Protein AF-A0A133ZXE0-F1 (afdb_monomer_lite)

Foldseek 3Di:
DDPPPQDKWKKKWAFDAPVCVVVCVVAAAWDDDDRVRRITIGIHGPVCVVVSLVVSVPDPGTDDMDTDCPVVDPPDCVPVVVVVVPD

Sequence (87 aa):
MELFEKERRGIYVYFKSFKDLNKLEKYGNFISYSKRGRYACIYVDENRLGNIVEELKKKKFVKKVELSGMSDLHLSFEHLDKDLQTK

Structure (mmCIF, N/CA/C/O backbone):
data_AF-A0A133ZXE0-F1
#
_entry.id   AF-A0A133ZXE0-F1
#
loop_
_atom_site.group_PDB
_atom_site.id
_atom_site.type_symbol
_atom_site.label_atom_id
_atom_site.label_alt_id
_atom_site.label_comp_id
_atom_site.label_asym_id
_atom_site.label_entity_id
_atom_site.label_seq_id
_atom_site.pdbx_PDB_ins_code
_atom_site.Cartn_x
_atom_site.Cartn_y
_atom_site.Cartn_z
_atom_site.occupancy
_atom_site.B_iso_or_equiv
_atom_site.auth_seq_id
_atom_site.auth_comp_id
_atom_site.auth_asym_id
_atom_site.auth_atom_id
_atom_site.pdbx_PDB_model_num
ATOM 1 N N . MET A 1 1 ? 29.721 5.601 -15.653 1.00 43.94 1 MET A N 1
ATOM 2 C CA . MET A 1 1 ? 28.858 5.305 -14.493 1.00 43.94 1 MET A CA 1
ATOM 3 C C . MET A 1 1 ? 27.489 5.009 -15.067 1.00 43.94 1 MET A C 1
ATOM 5 O O . MET A 1 1 ? 26.823 5.937 -15.500 1.00 43.94 1 MET A O 1
ATOM 9 N N . GLU A 1 2 ? 27.145 3.731 -15.215 1.00 42.22 2 GLU A N 1
ATOM 10 C CA . GLU A 1 2 ? 25.806 3.344 -15.664 1.00 42.22 2 GLU A CA 1
ATOM 11 C C . GLU A 1 2 ? 24.812 3.749 -14.577 1.00 42.22 2 GLU A C 1
ATOM 13 O O . GLU A 1 2 ? 24.940 3.354 -13.416 1.00 42.22 2 GLU A O 1
ATOM 18 N N . LEU A 1 3 ? 23.860 4.604 -14.940 1.00 48.00 3 LEU A N 1
ATOM 19 C CA . LEU A 1 3 ? 22.694 4.876 -14.116 1.00 48.00 3 LEU A CA 1
ATOM 20 C C . LEU A 1 3 ? 21.856 3.598 -14.140 1.00 48.00 3 LEU A C 1
ATOM 22 O O . LEU A 1 3 ? 21.052 3.408 -15.045 1.00 48.00 3 LEU A O 1
ATOM 26 N N . PHE A 1 4 ? 22.081 2.695 -13.184 1.00 54.44 4 PHE A N 1
ATOM 27 C CA . PHE A 1 4 ? 21.165 1.583 -12.951 1.00 54.44 4 PHE A CA 1
ATOM 28 C C . PHE A 1 4 ? 19.832 2.183 -12.512 1.00 54.44 4 PHE A C 1
ATOM 30 O O . PHE A 1 4 ? 19.635 2.523 -11.340 1.00 54.44 4 PHE A O 1
ATOM 37 N N . GLU A 1 5 ? 18.935 2.384 -13.473 1.00 67.94 5 GLU A N 1
ATOM 38 C CA . GLU A 1 5 ? 17.575 2.785 -13.186 1.00 67.94 5 GLU A CA 1
ATOM 39 C C . GLU A 1 5 ? 16.923 1.639 -12.424 1.00 67.94 5 GLU A C 1
ATOM 41 O O . GLU A 1 5 ? 16.733 0.528 -12.912 1.00 67.94 5 GLU A O 1
ATOM 46 N N . LYS A 1 6 ? 16.680 1.890 -11.143 1.00 75.69 6 LYS A N 1
ATOM 47 C CA . LYS A 1 6 ? 16.091 0.903 -10.262 1.00 75.69 6 LYS A CA 1
ATOM 48 C C . LYS A 1 6 ? 14.631 0.737 -10.656 1.00 75.69 6 LYS A C 1
ATOM 50 O O . LYS A 1 6 ? 13.840 1.635 -10.366 1.00 75.69 6 LYS A O 1
ATOM 55 N N . GLU A 1 7 ? 14.298 -0.388 -11.284 1.00 88.50 7 GLU A N 1
ATOM 56 C CA . GLU A 1 7 ? 12.931 -0.701 -11.695 1.00 88.50 7 GLU A CA 1
ATOM 57 C C . GLU A 1 7 ? 11.964 -0.608 -10.509 1.00 88.50 7 GLU A C 1
ATOM 59 O O . GLU A 1 7 ? 12.236 -1.065 -9.389 1.00 88.50 7 GLU A O 1
ATOM 64 N N . ARG A 1 8 ? 10.827 0.046 -10.751 1.00 91.31 8 ARG A N 1
ATOM 65 C CA . ARG A 1 8 ? 9.781 0.268 -9.755 1.00 91.31 8 ARG A CA 1
ATOM 66 C C . ARG A 1 8 ? 8.445 -0.177 -10.309 1.00 91.31 8 ARG A C 1
ATOM 68 O O . ARG A 1 8 ? 8.118 0.114 -11.457 1.00 91.31 8 ARG A O 1
ATOM 75 N N . ARG A 1 9 ? 7.616 -0.738 -9.436 1.00 94.44 9 ARG A N 1
ATOM 76 C CA . ARG A 1 9 ? 6.221 -1.047 -9.748 1.00 94.44 9 ARG A CA 1
ATOM 77 C C . ARG A 1 9 ? 5.282 -0.423 -8.749 1.00 94.44 9 ARG A C 1
ATOM 79 O O . ARG A 1 9 ? 5.553 -0.337 -7.549 1.00 94.44 9 ARG A O 1
ATOM 86 N N . GLY A 1 10 ? 4.182 0.088 -9.289 1.00 95.56 10 GLY A N 1
ATOM 87 C CA . GLY A 1 10 ? 3.107 0.660 -8.497 1.00 95.56 10 GLY A CA 1
ATOM 88 C C . GLY A 1 10 ? 2.303 -0.453 -7.847 1.00 95.56 10 GLY A C 1
ATOM 89 O O . GLY A 1 10 ? 1.954 -1.432 -8.504 1.00 95.56 10 GLY A O 1
ATOM 90 N N . ILE A 1 11 ? 1.974 -0.293 -6.573 1.00 97.56 11 ILE A N 1
ATOM 91 C CA . ILE A 1 11 ? 1.012 -1.141 -5.877 1.00 97.56 11 ILE A CA 1
ATOM 92 C C . ILE A 1 11 ? -0.080 -0.283 -5.251 1.00 97.56 11 ILE A C 1
ATOM 94 O O . ILE A 1 11 ? 0.188 0.784 -4.696 1.00 97.56 11 ILE A O 1
ATOM 98 N N . TYR A 1 12 ? -1.312 -0.774 -5.303 1.00 97.94 12 TYR A N 1
ATOM 99 C CA . TYR A 1 12 ? -2.449 -0.206 -4.599 1.00 97.94 12 TYR A CA 1
ATOM 100 C C . TYR A 1 12 ? -2.682 -0.990 -3.312 1.00 97.94 12 TYR A C 1
ATOM 102 O O . TYR A 1 12 ? -2.985 -2.183 -3.336 1.00 97.94 12 TYR A O 1
ATOM 110 N N . VAL A 1 13 ? -2.554 -0.319 -2.171 1.00 98.25 13 VAL A N 1
ATOM 111 C CA . VAL A 1 13 ? -2.737 -0.922 -0.849 1.00 98.25 13 VAL A CA 1
ATOM 112 C C . VAL A 1 13 ? -3.998 -0.361 -0.215 1.00 98.25 13 VAL A C 1
ATOM 114 O O . VAL A 1 13 ? -4.050 0.815 0.138 1.00 98.25 13 VAL A O 1
ATOM 117 N N . TYR A 1 14 ? -5.008 -1.209 -0.041 1.00 98.12 14 TYR A N 1
ATOM 118 C CA . TYR A 1 14 ? -6.272 -0.860 0.604 1.00 98.12 14 TYR A CA 1
ATOM 119 C C . TYR A 1 14 ? -6.191 -1.155 2.099 1.00 98.12 14 TYR A C 1
ATOM 121 O O . TYR A 1 14 ? -5.760 -2.237 2.500 1.00 98.12 14 TYR A O 1
ATOM 129 N N . PHE A 1 15 ? -6.658 -0.234 2.939 1.00 96.88 15 PHE A N 1
ATOM 130 C CA . PHE A 1 15 ? -6.503 -0.317 4.394 1.00 96.88 15 PHE A CA 1
ATOM 131 C C . PHE A 1 15 ? -7.800 -0.044 5.174 1.00 96.88 15 PHE A C 1
ATOM 133 O O . PHE A 1 15 ? -8.8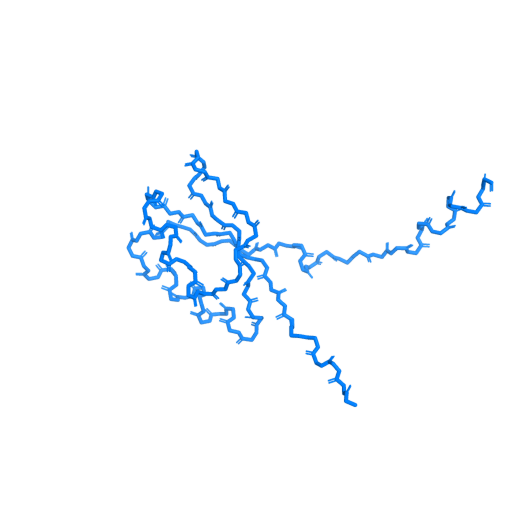49 0.345 4.644 1.00 96.88 15 PHE A O 1
ATOM 140 N N . LYS A 1 16 ? -7.770 -0.336 6.478 1.00 96.12 16 LYS A N 1
ATOM 141 C CA . LYS A 1 16 ? -8.924 -0.198 7.381 1.00 96.12 16 LYS A CA 1
ATOM 142 C C . LYS A 1 16 ? -9.182 1.249 7.788 1.00 96.12 16 LYS A C 1
ATOM 144 O O . LYS A 1 16 ? -10.331 1.690 7.672 1.00 96.12 16 LYS A O 1
ATOM 149 N N . SER A 1 17 ? -8.148 1.974 8.211 1.00 95.19 17 SER A N 1
ATOM 150 C CA . SER A 1 17 ? -8.244 3.349 8.702 1.00 95.19 17 SER A CA 1
ATOM 151 C C . SER A 1 17 ? -7.212 4.254 8.041 1.00 95.19 17 SER A C 1
ATOM 153 O O . SER A 1 17 ? -6.095 3.836 7.767 1.00 95.19 17 SER A O 1
ATOM 155 N N . PHE A 1 18 ? -7.555 5.528 7.843 1.00 93.69 18 PHE A N 1
ATOM 156 C CA . PHE A 1 18 ? -6.611 6.525 7.327 1.00 93.69 18 PHE A CA 1
ATOM 157 C C . PHE A 1 18 ? -5.396 6.724 8.247 1.00 93.69 18 PHE A C 1
ATOM 159 O O . PHE A 1 18 ? -4.316 7.062 7.781 1.00 93.69 18 PHE A O 1
ATOM 166 N N . LYS A 1 19 ? -5.543 6.435 9.547 1.00 92.75 19 LYS A N 1
ATOM 167 C CA . LYS A 1 19 ? -4.431 6.455 10.509 1.00 92.75 19 LYS A CA 1
ATOM 168 C C . LYS A 1 19 ? -3.357 5.399 10.220 1.00 92.75 19 LYS A C 1
ATOM 170 O O . LYS A 1 19 ? -2.298 5.464 10.821 1.00 92.75 19 LYS A O 1
ATOM 175 N N . ASP A 1 20 ? -3.640 4.415 9.366 1.00 92.69 20 ASP A N 1
ATOM 176 C CA . ASP A 1 20 ? -2.679 3.382 8.977 1.00 92.69 20 ASP A CA 1
ATOM 177 C C . ASP A 1 20 ? -1.825 3.784 7.763 1.00 92.69 20 ASP A C 1
ATOM 179 O O . ASP A 1 20 ? -0.907 3.048 7.409 1.00 92.69 20 ASP A O 1
ATOM 183 N N . LEU A 1 21 ? -2.111 4.928 7.126 1.00 93.38 21 LEU A N 1
ATOM 184 C CA . LEU A 1 21 ? -1.411 5.389 5.925 1.00 93.38 21 LEU A CA 1
ATOM 185 C C . LEU A 1 21 ? 0.099 5.528 6.162 1.00 93.38 21 LEU A C 1
ATOM 187 O O . LEU A 1 21 ? 0.892 4.984 5.401 1.00 93.38 21 LEU A O 1
ATOM 191 N N . ASN A 1 22 ? 0.487 6.176 7.261 1.00 92.62 22 ASN A N 1
ATOM 192 C CA . ASN A 1 22 ? 1.887 6.384 7.641 1.00 92.62 22 ASN A CA 1
ATOM 193 C C . ASN A 1 22 ? 2.664 5.067 7.832 1.00 92.62 22 ASN A C 1
ATOM 195 O O . ASN A 1 22 ? 3.861 4.996 7.577 1.00 92.62 22 ASN A O 1
ATOM 199 N N . LYS A 1 23 ? 1.991 3.973 8.215 1.00 94.44 23 LYS A N 1
ATOM 200 C CA . LYS A 1 23 ? 2.624 2.649 8.358 1.00 94.44 23 LYS A CA 1
ATOM 201 C C . LYS A 1 23 ? 3.112 2.088 7.027 1.00 94.44 23 LYS A C 1
ATOM 203 O O . LYS A 1 23 ? 3.887 1.130 7.034 1.00 94.44 23 LYS A O 1
ATOM 208 N N . LEU A 1 24 ? 2.625 2.627 5.909 1.00 94.44 24 LEU A N 1
ATOM 209 C CA . LEU A 1 24 ? 3.008 2.179 4.583 1.00 94.44 24 LEU A CA 1
ATOM 210 C C . LEU A 1 24 ? 4.280 2.869 4.052 1.00 94.44 24 LEU A C 1
ATOM 212 O O . LEU A 1 24 ? 4.880 2.357 3.112 1.00 94.44 24 LEU A O 1
ATOM 216 N N . GLU A 1 25 ? 4.732 3.968 4.670 1.00 90.94 25 GLU A N 1
ATOM 217 C CA . GLU A 1 25 ? 5.877 4.776 4.196 1.00 90.94 25 GLU A CA 1
ATOM 218 C C . GLU A 1 25 ? 7.181 3.975 4.144 1.00 90.94 25 GLU A C 1
ATOM 220 O O . GLU A 1 25 ? 8.023 4.181 3.278 1.00 90.94 25 GLU A O 1
ATOM 225 N N . LYS A 1 26 ? 7.323 2.979 5.022 1.00 92.50 26 LYS A N 1
ATOM 226 C CA . LYS A 1 26 ? 8.500 2.100 5.054 1.00 92.50 26 LYS A CA 1
ATOM 227 C C . LYS A 1 26 ? 8.614 1.135 3.865 1.00 92.50 26 LYS A C 1
ATOM 229 O O . LYS A 1 26 ? 9.654 0.497 3.714 1.00 92.50 26 LYS A O 1
ATOM 234 N N . TYR A 1 27 ? 7.555 0.953 3.071 1.00 94.19 27 TYR A N 1
ATOM 235 C CA . TYR A 1 27 ? 7.563 -0.005 1.959 1.00 94.19 27 TYR A CA 1
ATOM 236 C C . TYR A 1 27 ? 8.020 0.614 0.642 1.00 94.19 27 TYR A C 1
ATOM 238 O O . TYR A 1 27 ? 8.530 -0.110 -0.211 1.00 94.19 27 TYR A O 1
ATOM 246 N N . GLY A 1 28 ? 7.866 1.925 0.467 1.00 92.69 28 GLY A N 1
ATOM 247 C CA . GLY A 1 28 ? 8.205 2.576 -0.787 1.00 92.69 28 GLY A CA 1
ATOM 248 C C . GLY A 1 28 ? 7.754 4.027 -0.853 1.00 92.69 28 GLY A C 1
ATOM 249 O O . GLY A 1 28 ? 7.336 4.623 0.137 1.00 92.69 28 GLY A O 1
ATOM 250 N N . ASN A 1 29 ? 7.830 4.584 -2.055 1.00 94.25 29 ASN A N 1
ATOM 251 C CA . ASN A 1 29 ? 7.542 5.989 -2.301 1.00 94.25 29 ASN A CA 1
ATOM 252 C C . ASN A 1 29 ? 6.046 6.195 -2.529 1.00 94.25 29 ASN A C 1
ATOM 254 O O . ASN A 1 29 ? 5.453 5.575 -3.410 1.00 94.25 29 ASN A O 1
ATOM 258 N N . PHE A 1 30 ? 5.440 7.095 -1.764 1.00 94.94 30 PHE A N 1
ATOM 259 C CA . PHE A 1 30 ? 4.042 7.465 -1.935 1.00 94.94 30 PHE A CA 1
ATOM 260 C C . PHE A 1 30 ? 3.822 8.294 -3.196 1.00 94.94 30 PHE A C 1
ATOM 262 O O . PHE A 1 30 ? 4.502 9.293 -3.407 1.00 94.94 30 PHE A O 1
ATOM 269 N N . ILE A 1 31 ? 2.830 7.900 -3.994 1.00 95.44 31 ILE A N 1
ATOM 270 C CA . ILE A 1 31 ? 2.457 8.604 -5.229 1.00 95.44 31 ILE A CA 1
ATOM 271 C C . ILE A 1 31 ? 1.135 9.328 -5.042 1.00 95.44 31 ILE A C 1
ATOM 273 O O . ILE A 1 31 ? 1.009 10.511 -5.339 1.00 95.44 31 ILE A O 1
ATOM 277 N N . SER A 1 32 ? 0.140 8.622 -4.514 1.00 95.81 32 SER A N 1
ATOM 278 C CA . SER A 1 32 ? -1.174 9.190 -4.236 1.00 95.81 32 SER A CA 1
ATOM 279 C C . SER A 1 32 ? -1.926 8.347 -3.214 1.00 95.81 32 SER A C 1
ATOM 281 O O . SER A 1 32 ? -1.566 7.205 -2.925 1.00 95.81 32 SER A O 1
ATOM 283 N N . TYR A 1 33 ? -2.989 8.903 -2.642 1.00 96.94 33 TYR A N 1
ATOM 284 C CA . TYR A 1 33 ? -3.885 8.170 -1.754 1.00 96.94 33 TYR A CA 1
ATOM 285 C C . TYR A 1 33 ? -5.303 8.735 -1.818 1.00 96.94 33 TYR A C 1
ATOM 287 O O . TYR A 1 33 ? -5.519 9.900 -2.143 1.00 96.94 33 TYR A O 1
ATOM 295 N N . SER A 1 34 ? -6.283 7.913 -1.446 1.00 96.31 34 SER A N 1
ATOM 296 C CA . SER A 1 34 ? -7.679 8.323 -1.307 1.00 96.31 34 SER A CA 1
ATOM 297 C C . SER A 1 34 ? -8.155 8.107 0.122 1.00 96.31 34 SER A C 1
ATOM 299 O O . SER A 1 34 ? -8.257 6.973 0.594 1.00 96.31 34 SER A O 1
ATOM 301 N N . LYS A 1 35 ? -8.516 9.193 0.818 1.00 95.00 35 LYS A N 1
ATOM 302 C CA . LYS A 1 35 ? -9.091 9.114 2.172 1.00 95.00 35 LYS A CA 1
ATOM 303 C C . LYS A 1 35 ? -10.469 8.443 2.170 1.00 95.00 35 LYS A C 1
ATOM 305 O O . LYS A 1 35 ? -10.748 7.633 3.052 1.00 95.00 35 LYS A O 1
ATOM 310 N N . ARG A 1 36 ? -11.308 8.742 1.167 1.00 95.06 36 ARG A N 1
ATOM 311 C CA . ARG A 1 36 ? -12.651 8.151 1.005 1.00 95.06 36 ARG A CA 1
ATOM 312 C C . ARG A 1 36 ? -12.571 6.680 0.584 1.00 95.06 36 ARG A C 1
ATOM 314 O O . ARG A 1 36 ? -13.240 5.845 1.185 1.00 95.06 36 ARG A O 1
ATOM 321 N N . GLY A 1 37 ? -11.731 6.366 -0.406 1.00 95.38 37 GLY A N 1
ATOM 322 C CA . GLY A 1 37 ? -11.532 5.001 -0.911 1.00 95.38 37 GLY A CA 1
ATOM 323 C C . GLY A 1 37 ? -10.691 4.110 0.009 1.00 95.38 37 GLY A C 1
ATOM 324 O O . GLY A 1 37 ? -10.774 2.889 -0.080 1.00 95.38 37 GLY A O 1
ATOM 325 N N . ARG A 1 38 ? -9.925 4.710 0.931 1.00 95.94 38 ARG A N 1
ATOM 326 C CA . ARG A 1 38 ? -9.000 4.035 1.857 1.00 95.94 38 ARG A CA 1
ATOM 327 C C . ARG A 1 38 ? -7.985 3.150 1.137 1.00 95.94 38 ARG A C 1
ATOM 329 O O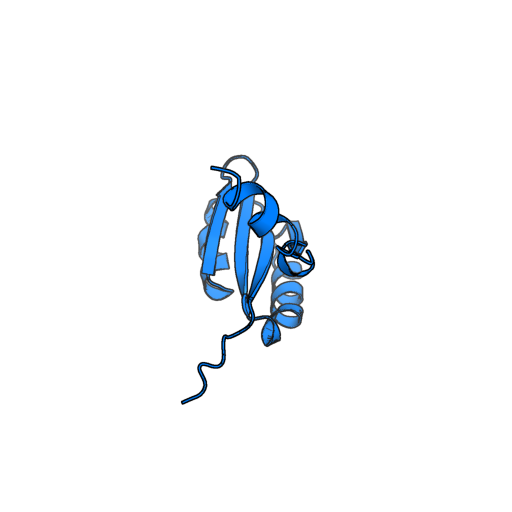 . ARG A 1 38 ? -7.830 1.975 1.473 1.00 95.94 38 ARG A O 1
ATOM 336 N N . TYR A 1 39 ? -7.298 3.739 0.167 1.00 97.50 39 TYR A N 1
ATOM 337 C CA . TYR A 1 39 ? -6.164 3.111 -0.497 1.00 97.50 39 TYR A CA 1
ATOM 338 C C . TYR A 1 39 ? -5.029 4.107 -0.730 1.00 97.50 39 TYR A C 1
ATOM 340 O O . TYR A 1 39 ? -5.246 5.322 -0.731 1.00 97.50 39 TYR A O 1
ATOM 348 N N . ALA A 1 40 ? -3.830 3.572 -0.935 1.00 97.81 40 ALA A N 1
ATOM 349 C CA . ALA A 1 40 ? -2.637 4.303 -1.334 1.00 97.81 40 ALA A CA 1
ATOM 350 C C . ALA A 1 40 ? -1.999 3.646 -2.556 1.00 97.81 40 ALA A C 1
ATOM 352 O O . ALA A 1 40 ? -1.948 2.420 -2.620 1.00 97.81 40 ALA A O 1
ATOM 353 N N . CYS A 1 41 ? -1.510 4.459 -3.487 1.00 97.38 41 CYS A N 1
ATOM 354 C CA . CYS A 1 41 ? -0.613 4.041 -4.554 1.00 97.38 41 CYS A CA 1
ATOM 355 C C . CYS A 1 41 ? 0.830 4.309 -4.116 1.00 97.38 41 CYS A C 1
ATOM 357 O O . CYS A 1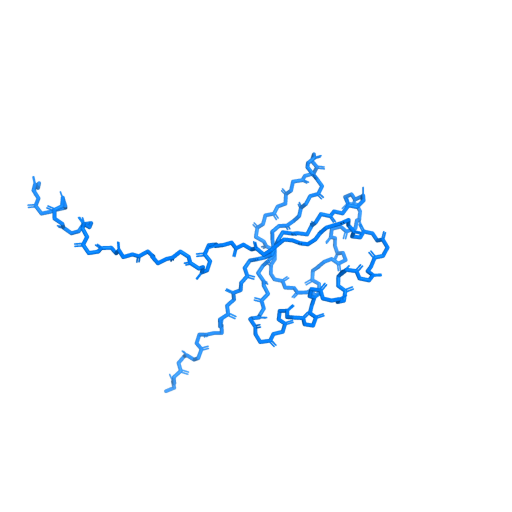 41 ? 1.180 5.444 -3.770 1.00 97.38 41 CYS A O 1
ATOM 359 N N . ILE A 1 42 ? 1.645 3.259 -4.106 1.00 96.62 42 ILE A N 1
ATOM 360 C CA . ILE A 1 42 ? 3.028 3.289 -3.629 1.00 96.62 42 ILE A CA 1
ATOM 361 C C . ILE A 1 42 ? 3.915 2.662 -4.698 1.00 96.62 42 ILE A C 1
ATOM 363 O O . ILE A 1 42 ? 3.615 1.568 -5.171 1.00 96.62 42 ILE A O 1
ATOM 367 N N . TYR A 1 43 ? 5.012 3.327 -5.053 1.00 95.56 43 TYR A N 1
ATOM 368 C CA . TYR A 1 43 ? 6.073 2.709 -5.840 1.00 95.56 43 TYR A CA 1
ATOM 369 C C . TYR A 1 43 ? 7.022 1.934 -4.940 1.00 95.56 43 TYR A C 1
ATOM 371 O O . TYR A 1 43 ? 7.610 2.493 -4.011 1.00 95.56 43 TYR A O 1
ATOM 379 N N . VAL A 1 44 ? 7.205 0.659 -5.261 1.00 95.38 44 VAL A N 1
ATOM 380 C CA . VAL A 1 44 ? 8.155 -0.229 -4.595 1.00 95.38 44 VAL A CA 1
ATOM 381 C C . VAL A 1 44 ? 9.221 -0.684 -5.582 1.00 95.38 44 VAL A C 1
ATOM 383 O O . VAL A 1 44 ? 9.002 -0.684 -6.788 1.00 95.38 44 VAL A O 1
ATOM 386 N N . ASP A 1 45 ? 10.385 -1.043 -5.053 1.00 93.56 45 ASP A N 1
ATOM 387 C CA . ASP A 1 45 ? 11.462 -1.695 -5.803 1.00 93.56 45 ASP A CA 1
ATOM 388 C C . ASP A 1 45 ? 10.990 -3.052 -6.334 1.00 93.56 45 ASP A C 1
ATOM 390 O O . ASP A 1 45 ? 10.539 -3.884 -5.538 1.00 93.56 45 ASP A O 1
ATOM 394 N N . GLU A 1 46 ? 11.119 -3.273 -7.643 1.00 92.19 46 GLU A N 1
ATOM 395 C CA . GLU A 1 46 ? 10.652 -4.494 -8.309 1.00 92.19 46 GLU A CA 1
ATOM 396 C C . GLU A 1 46 ? 11.282 -5.749 -7.694 1.00 92.19 46 GLU A C 1
ATOM 398 O O . GLU A 1 46 ? 10.590 -6.715 -7.372 1.00 92.19 46 GLU A O 1
ATOM 403 N N . ASN A 1 47 ? 12.576 -5.683 -7.366 1.00 93.81 47 ASN A N 1
ATOM 404 C CA . ASN A 1 47 ? 13.316 -6.792 -6.755 1.00 93.81 47 ASN A CA 1
ATOM 405 C C . ASN A 1 47 ? 12.780 -7.186 -5.369 1.00 93.81 47 ASN A C 1
ATOM 407 O O . ASN A 1 47 ? 13.037 -8.281 -4.871 1.00 93.81 47 ASN A O 1
ATOM 411 N N . ARG A 1 48 ? 12.055 -6.279 -4.705 1.00 94.62 48 ARG A N 1
ATOM 412 C CA . ARG A 1 48 ? 11.485 -6.481 -3.365 1.00 94.62 48 ARG A CA 1
ATOM 413 C C . ARG A 1 48 ? 9.973 -6.682 -3.397 1.00 94.62 48 ARG A C 1
ATOM 415 O O . ARG A 1 48 ? 9.386 -6.908 -2.336 1.00 94.62 48 ARG A O 1
ATOM 422 N N . LEU A 1 49 ? 9.347 -6.612 -4.572 1.00 94.88 49 LEU A N 1
ATOM 423 C CA . LEU A 1 49 ? 7.897 -6.593 -4.738 1.00 94.88 49 LEU A CA 1
ATOM 424 C C . LEU A 1 49 ? 7.219 -7.786 -4.062 1.00 94.88 49 LEU A C 1
ATOM 426 O O . LEU A 1 49 ? 6.335 -7.587 -3.229 1.00 94.88 49 LEU A O 1
ATOM 430 N N . GLY A 1 50 ? 7.656 -9.010 -4.376 1.00 95.81 50 GLY A N 1
ATOM 431 C CA . GLY A 1 50 ? 7.062 -10.236 -3.831 1.00 95.81 50 GLY A CA 1
ATOM 432 C C . GLY A 1 50 ? 7.058 -10.243 -2.300 1.00 95.81 50 GLY A C 1
ATOM 433 O O . GLY A 1 50 ? 6.005 -10.377 -1.674 1.00 95.81 50 GLY A O 1
ATOM 434 N N . ASN A 1 51 ? 8.217 -9.963 -1.700 1.00 97.44 51 ASN A N 1
ATOM 435 C CA . ASN A 1 51 ? 8.386 -9.902 -0.246 1.00 97.44 51 ASN A CA 1
ATOM 436 C C . ASN A 1 51 ? 7.500 -8.823 0.397 1.00 97.44 51 ASN A C 1
ATOM 438 O O . ASN A 1 51 ? 6.868 -9.063 1.427 1.00 97.44 51 ASN A O 1
ATOM 442 N N . ILE A 1 52 ? 7.426 -7.635 -0.214 1.00 97.25 52 ILE A N 1
ATOM 443 C CA . ILE A 1 52 ? 6.602 -6.526 0.284 1.00 97.25 52 ILE A CA 1
ATOM 444 C C . ILE A 1 52 ? 5.114 -6.885 0.224 1.00 97.25 52 ILE A C 1
ATOM 446 O O . ILE A 1 52 ? 4.392 -6.670 1.200 1.00 97.25 52 ILE A O 1
ATOM 450 N N . VAL A 1 53 ? 4.648 -7.458 -0.889 1.00 97.75 53 VAL A N 1
ATOM 451 C CA . VAL A 1 53 ? 3.247 -7.867 -1.060 1.00 97.75 53 VAL A CA 1
ATOM 452 C C . VAL A 1 53 ? 2.864 -8.926 -0.027 1.00 97.75 53 VAL A C 1
ATOM 454 O O . VAL A 1 53 ? 1.802 -8.818 0.592 1.00 97.75 53 VAL A O 1
ATOM 457 N N . GLU A 1 54 ? 3.718 -9.920 0.212 1.00 97.94 54 GLU A N 1
ATOM 458 C CA . GLU A 1 54 ? 3.482 -10.925 1.250 1.00 97.94 54 GLU A CA 1
ATOM 459 C C . GLU A 1 54 ? 3.447 -10.328 2.659 1.00 97.94 54 GLU A C 1
ATOM 461 O O . GLU A 1 54 ? 2.570 -10.673 3.458 1.00 97.94 54 GLU A O 1
ATOM 466 N N . GLU A 1 55 ? 4.373 -9.419 2.983 1.00 97.62 55 GLU A N 1
ATOM 467 C CA . GLU A 1 55 ? 4.395 -8.764 4.290 1.00 97.62 55 GLU A CA 1
ATOM 468 C C . GLU A 1 55 ? 3.130 -7.922 4.509 1.00 97.62 55 GLU A C 1
ATOM 470 O O . GLU A 1 55 ? 2.530 -7.976 5.587 1.00 97.62 55 GLU A O 1
ATOM 475 N N . LEU A 1 56 ? 2.701 -7.173 3.486 1.00 97.50 56 LEU A N 1
ATOM 476 C CA . LEU A 1 56 ? 1.493 -6.351 3.515 1.00 97.50 56 LEU A CA 1
ATOM 477 C C . LEU A 1 56 ? 0.234 -7.202 3.691 1.00 97.50 56 LEU A C 1
ATOM 479 O O . LEU A 1 56 ? -0.596 -6.869 4.537 1.00 97.50 56 LEU A O 1
ATOM 483 N N . LYS A 1 57 ? 0.111 -8.330 2.977 1.00 96.94 57 LYS A N 1
ATOM 484 C CA . LYS A 1 57 ? -1.022 -9.266 3.121 1.00 96.94 57 LYS A CA 1
ATOM 485 C C . LYS A 1 57 ? -1.163 -9.817 4.546 1.00 96.94 57 LYS A C 1
ATOM 487 O O . LYS A 1 57 ? -2.276 -10.090 4.984 1.00 96.94 57 LYS A O 1
ATOM 492 N N . LYS A 1 58 ? -0.061 -9.935 5.296 1.00 97.50 58 LYS A N 1
ATOM 493 C CA . LYS A 1 58 ? -0.059 -10.384 6.703 1.00 97.50 58 LYS A CA 1
ATOM 494 C C . LYS A 1 58 ? -0.459 -9.279 7.692 1.00 97.50 58 LYS A C 1
ATOM 496 O O . LYS A 1 58 ? -0.730 -9.563 8.861 1.00 97.50 58 LYS A O 1
ATOM 501 N N . LYS A 1 59 ? -0.487 -8.003 7.286 1.00 97.19 59 LYS A N 1
ATOM 502 C CA . LYS A 1 59 ? -0.828 -6.902 8.199 1.00 97.19 59 LYS A CA 1
ATOM 503 C C . LYS A 1 59 ? -2.330 -6.833 8.441 1.00 97.19 59 LYS A C 1
ATOM 505 O O . LYS A 1 59 ? -3.114 -6.597 7.532 1.00 97.19 59 LYS A O 1
ATOM 510 N N . LYS A 1 60 ? -2.730 -6.865 9.717 1.00 96.56 60 LYS A N 1
ATOM 511 C CA . LYS A 1 60 ? -4.143 -6.775 10.141 1.00 96.56 60 LYS A CA 1
ATOM 512 C C . LYS A 1 60 ? -4.887 -5.534 9.630 1.00 96.56 60 LYS A C 1
ATOM 514 O O . LYS A 1 60 ? -6.117 -5.553 9.598 1.00 96.56 60 LYS A O 1
ATOM 519 N N . PHE A 1 61 ? -4.181 -4.448 9.313 1.00 96.38 61 PHE A N 1
ATOM 520 C CA . PHE A 1 61 ? -4.784 -3.204 8.828 1.00 96.38 61 PHE A CA 1
ATOM 521 C C . PHE A 1 61 ? -4.951 -3.153 7.303 1.00 96.38 61 PHE A C 1
ATOM 523 O O . PHE A 1 61 ? -5.707 -2.311 6.817 1.00 96.38 61 PHE A O 1
ATOM 530 N N . VAL A 1 62 ? -4.289 -4.046 6.564 1.00 97.88 62 VAL A N 1
ATOM 531 C CA . VAL A 1 62 ? -4.393 -4.168 5.108 1.00 97.88 62 VAL A CA 1
ATOM 532 C C . VAL A 1 62 ? -5.595 -5.051 4.773 1.00 97.88 62 VAL A C 1
ATOM 534 O O . VAL A 1 62 ? -5.847 -6.061 5.425 1.00 97.88 62 VAL A O 1
ATOM 537 N N . LYS A 1 63 ? -6.379 -4.631 3.781 1.00 97.62 63 LYS A N 1
ATOM 538 C CA . LYS A 1 63 ? -7.544 -5.364 3.264 1.00 97.62 63 LYS A CA 1
ATOM 539 C C . LYS A 1 63 ? -7.233 -6.076 1.958 1.00 97.62 63 LYS A C 1
ATOM 541 O O . LYS A 1 63 ? -7.719 -7.174 1.729 1.00 97.62 63 LYS A O 1
ATOM 546 N N . LYS A 1 64 ? -6.476 -5.410 1.088 1.00 97.88 64 LYS A N 1
ATOM 547 C CA . LYS A 1 64 ? -6.165 -5.870 -0.262 1.00 97.88 64 LYS A CA 1
ATOM 548 C C . LYS A 1 64 ? -4.887 -5.191 -0.736 1.00 97.88 64 LYS A C 1
ATOM 550 O O . LYS A 1 64 ? -4.633 -4.043 -0.369 1.00 97.88 64 LYS A O 1
ATOM 555 N N . VAL A 1 65 ? -4.121 -5.901 -1.552 1.00 98.12 65 VAL A N 1
ATOM 556 C CA . VAL A 1 65 ? -2.999 -5.349 -2.313 1.00 98.12 65 VAL A CA 1
ATOM 557 C C . VAL A 1 65 ? -3.224 -5.719 -3.774 1.00 98.12 65 VAL A C 1
ATOM 559 O O . VAL A 1 65 ? -3.476 -6.889 -4.062 1.00 98.12 65 VAL A O 1
ATOM 562 N N . GLU A 1 66 ? -3.168 -4.737 -4.668 1.00 97.31 66 GLU A N 1
ATOM 563 C CA . GLU A 1 66 ? -3.261 -4.918 -6.121 1.00 97.31 66 GLU A CA 1
ATOM 564 C C . GLU A 1 66 ? -1.993 -4.378 -6.780 1.00 97.31 66 GLU A C 1
ATOM 566 O O . GLU A 1 66 ? -1.480 -3.336 -6.372 1.00 97.31 66 GLU A O 1
ATOM 571 N N . LEU A 1 67 ? -1.485 -5.080 -7.789 1.00 96.31 67 LEU A N 1
ATOM 572 C CA . LEU A 1 67 ? -0.377 -4.593 -8.607 1.00 96.31 67 LEU A CA 1
ATOM 573 C C . LEU A 1 67 ? -0.918 -3.628 -9.664 1.00 96.31 67 LEU A C 1
ATOM 575 O O . LEU A 1 67 ? -1.988 -3.858 -10.225 1.00 96.31 67 LEU A O 1
ATOM 579 N N . SER A 1 68 ? -0.188 -2.550 -9.931 1.00 93.75 68 SER A N 1
ATOM 580 C CA . SER A 1 68 ? -0.486 -1.670 -11.055 1.00 93.75 68 SER A CA 1
ATOM 581 C C . SER A 1 68 ? -0.073 -2.346 -12.356 1.00 93.75 68 SER A C 1
ATOM 583 O O . SER A 1 68 ? 1.094 -2.693 -12.517 1.00 93.75 68 SER A O 1
ATOM 585 N N . GLY A 1 69 ? -1.005 -2.457 -13.301 1.00 89.44 69 GLY A N 1
ATOM 586 C CA . GLY A 1 69 ? -0.707 -2.910 -14.662 1.00 89.44 69 GLY A CA 1
ATOM 587 C C . GLY A 1 69 ? 0.023 -1.866 -15.511 1.00 89.44 69 GLY A C 1
ATOM 588 O O . GLY A 1 69 ? 0.353 -2.1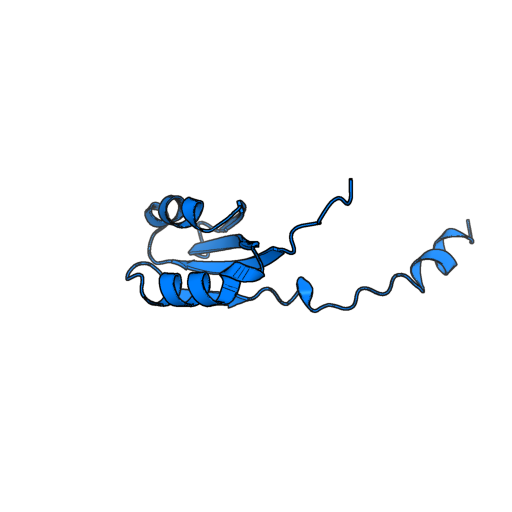48 -16.653 1.00 89.44 69 GLY A O 1
ATOM 589 N N . MET A 1 70 ? 0.285 -0.659 -14.984 1.00 85.12 70 MET A N 1
ATOM 590 C CA . MET A 1 70 ? 0.958 0.405 -15.741 1.00 85.12 70 MET A CA 1
ATOM 591 C C . MET A 1 70 ? 2.349 -0.022 -16.225 1.00 85.12 70 MET A C 1
ATOM 593 O O . MET A 1 70 ? 2.732 0.314 -17.337 1.00 85.12 70 MET A O 1
ATOM 597 N N . SER A 1 71 ? 3.080 -0.786 -15.408 1.00 82.50 71 SER A N 1
ATOM 598 C CA . SER A 1 71 ? 4.397 -1.326 -15.770 1.00 82.50 71 SER A CA 1
ATOM 599 C C . SER A 1 71 ? 4.329 -2.361 -16.899 1.00 82.50 71 SER A C 1
ATOM 601 O O . SER A 1 71 ? 5.333 -2.599 -17.556 1.00 82.50 71 SER A O 1
ATOM 603 N N . ASP A 1 72 ? 3.161 -2.968 -17.117 1.00 84.56 72 ASP A N 1
ATOM 604 C CA . ASP A 1 72 ? 2.956 -4.033 -18.105 1.00 84.56 72 ASP A CA 1
ATOM 605 C C . ASP A 1 72 ? 2.391 -3.490 -19.426 1.00 84.56 72 ASP A C 1
ATOM 607 O O . ASP A 1 72 ? 2.311 -4.211 -20.422 1.00 84.56 72 ASP A O 1
ATOM 611 N N . LEU A 1 73 ? 1.980 -2.217 -19.453 1.00 83.25 73 LEU A N 1
ATOM 612 C CA . LEU A 1 73 ? 1.516 -1.562 -20.667 1.00 83.25 73 LEU A CA 1
ATOM 613 C C . LEU A 1 73 ? 2.709 -1.313 -21.589 1.00 83.25 73 LEU A C 1
ATOM 615 O O . LEU A 1 73 ? 3.578 -0.490 -21.301 1.00 83.25 73 LEU A O 1
ATOM 619 N N . HIS A 1 74 ? 2.717 -1.988 -22.737 1.00 70.75 74 HIS A N 1
ATOM 620 C CA . HIS A 1 74 ? 3.656 -1.677 -23.804 1.00 70.75 74 HIS A CA 1
ATOM 621 C C . HIS A 1 74 ? 3.226 -0.372 -24.484 1.00 70.75 74 HIS A C 1
ATOM 623 O O . HIS A 1 74 ? 2.436 -0.363 -25.426 1.00 70.75 74 HIS A O 1
ATOM 629 N N . LEU A 1 75 ? 3.699 0.752 -23.948 1.00 68.44 75 LEU A N 1
ATOM 630 C CA . LEU A 1 75 ? 3.527 2.064 -24.560 1.00 68.44 75 LEU A CA 1
ATOM 631 C C . LEU A 1 75 ? 4.494 2.169 -25.747 1.00 68.44 75 LEU A C 1
ATOM 633 O O . LEU A 1 75 ? 5.631 2.605 -25.584 1.00 68.44 75 LEU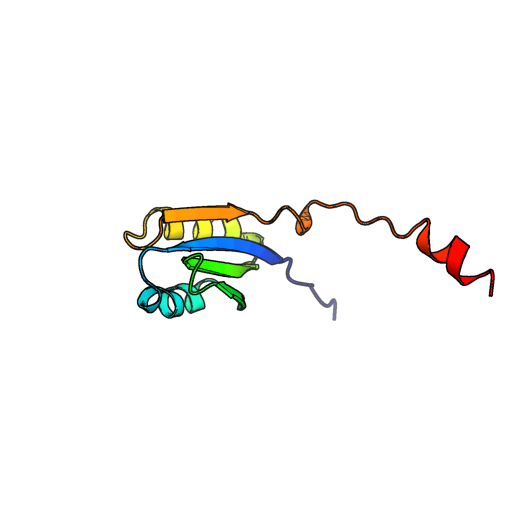 A O 1
ATOM 637 N N . SER A 1 76 ? 4.063 1.744 -26.938 1.00 68.00 76 SER A N 1
ATOM 638 C CA . SER A 1 76 ? 4.771 2.078 -28.173 1.00 68.00 76 SER A CA 1
ATOM 639 C C . SER A 1 76 ? 4.327 3.467 -28.638 1.00 68.00 76 SER A C 1
ATOM 641 O O . SER A 1 76 ? 3.153 3.727 -28.898 1.00 68.00 76 SER A O 1
ATOM 643 N N . PHE A 1 77 ? 5.275 4.398 -28.720 1.00 69.06 77 PHE A N 1
ATOM 644 C CA . PHE A 1 77 ? 5.032 5.755 -29.225 1.00 69.06 77 PHE A CA 1
ATOM 645 C C . PHE A 1 77 ? 5.247 5.866 -30.741 1.00 69.06 77 PHE A C 1
ATOM 647 O O . PHE A 1 77 ? 5.244 6.965 -31.283 1.00 69.06 77 PHE A O 1
ATOM 654 N N . GLU A 1 78 ? 5.377 4.737 -31.444 1.00 68.38 78 GLU A N 1
ATOM 655 C CA . GLU A 1 78 ? 5.704 4.657 -32.879 1.00 68.38 78 GLU A CA 1
ATOM 656 C C . GLU A 1 78 ? 4.709 5.391 -33.801 1.00 68.38 78 GLU A C 1
ATOM 658 O O . GLU A 1 78 ? 4.995 5.641 -34.973 1.00 68.38 78 GLU A O 1
ATOM 663 N N . HIS A 1 79 ? 3.523 5.738 -33.300 1.00 64.81 79 HIS A N 1
ATOM 664 C CA . HIS A 1 79 ? 2.512 6.493 -34.042 1.00 64.81 79 HIS A CA 1
ATOM 665 C C . HIS A 1 79 ? 2.374 7.955 -33.605 1.00 64.81 79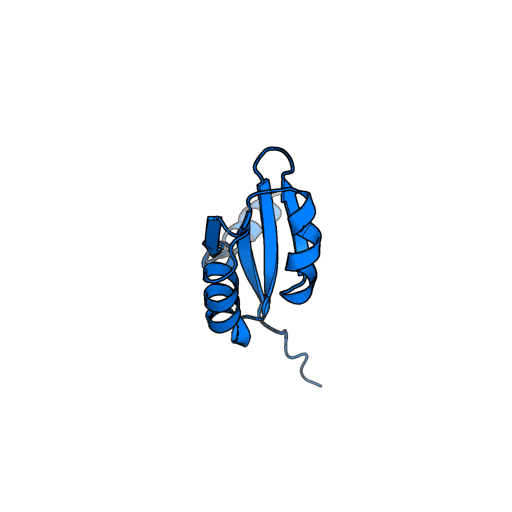 HIS A C 1
ATOM 667 O O . HIS A 1 79 ? 1.705 8.712 -34.300 1.00 64.81 79 HIS A O 1
ATOM 673 N N . LEU A 1 80 ? 3.022 8.380 -32.514 1.00 63.91 80 LEU A N 1
ATOM 674 C CA . LEU A 1 80 ? 2.897 9.749 -32.004 1.00 63.91 80 LEU A CA 1
ATOM 675 C C . LEU A 1 80 ? 3.619 10.768 -32.904 1.00 63.91 80 LEU A C 1
ATOM 677 O O . LEU A 1 80 ? 3.163 11.900 -33.056 1.00 63.91 80 LEU A O 1
ATOM 681 N N . ASP A 1 81 ? 4.701 10.348 -33.562 1.00 61.09 81 ASP A N 1
ATOM 682 C CA . ASP A 1 81 ? 5.515 11.224 -34.413 1.00 61.09 81 ASP A CA 1
ATOM 683 C C . ASP A 1 81 ? 4.829 11.598 -35.736 1.00 61.09 81 ASP A C 1
ATOM 685 O O . ASP A 1 81 ? 5.148 12.631 -36.326 1.00 61.09 81 ASP A O 1
ATOM 689 N N . LYS A 1 82 ? 3.867 10.791 -36.208 1.00 59.16 82 LYS A N 1
ATOM 690 C CA . LYS A 1 82 ? 3.193 11.028 -37.497 1.00 59.16 82 LYS A CA 1
ATOM 691 C C . LYS A 1 82 ? 2.253 12.232 -37.460 1.00 59.16 82 LYS A C 1
ATOM 693 O O . LYS A 1 82 ? 2.158 12.942 -38.455 1.00 59.16 82 LYS A O 1
ATOM 698 N N . ASP A 1 83 ? 1.633 12.496 -36.313 1.00 58.34 83 ASP A N 1
ATOM 699 C CA . ASP A 1 83 ? 0.666 13.589 -36.159 1.00 58.34 83 ASP A CA 1
ATOM 700 C C . ASP A 1 83 ? 1.339 14.929 -35.806 1.00 58.34 83 ASP A C 1
ATOM 702 O O . ASP A 1 83 ? 0.796 16.004 -36.076 1.00 58.34 83 ASP A O 1
ATOM 706 N N . LEU A 1 84 ? 2.550 14.885 -35.238 1.00 62.00 84 LEU A N 1
ATOM 707 C CA . LEU A 1 84 ? 3.328 16.073 -34.866 1.00 62.00 84 LEU A CA 1
ATOM 708 C C . LEU A 1 84 ? 4.060 16.720 -36.054 1.00 62.00 84 LEU A C 1
ATOM 710 O O . LEU A 1 84 ? 4.457 17.877 -35.953 1.00 62.00 84 LEU A O 1
ATOM 714 N N . GLN A 1 85 ? 4.214 16.007 -37.176 1.00 57.69 85 GLN A N 1
ATOM 715 C CA . GLN A 1 85 ? 4.860 16.522 -38.393 1.00 57.69 85 GLN A CA 1
ATOM 716 C C . GLN A 1 85 ? 3.890 17.196 -39.380 1.00 57.69 85 GLN A C 1
ATOM 718 O O . GLN A 1 85 ? 4.327 17.765 -40.376 1.00 57.69 85 GLN A O 1
ATOM 723 N N . THR A 1 86 ? 2.580 17.169 -39.116 1.00 53.59 86 THR A N 1
ATOM 724 C CA . THR A 1 86 ? 1.547 17.773 -39.982 1.00 53.59 86 THR A CA 1
ATOM 725 C C . THR A 1 86 ? 1.122 19.192 -39.583 1.00 53.59 86 THR A C 1
ATOM 727 O O . THR A 1 86 ? 0.028 19.627 -39.945 1.00 53.59 86 THR A O 1
ATOM 730 N N . LYS A 1 87 ? 1.960 19.938 -38.856 1.00 41.53 87 LYS A N 1
ATOM 731 C CA . LYS A 1 87 ? 1.683 21.335 -38.493 1.00 41.53 87 LYS A CA 1
ATOM 732 C C . LYS A 1 87 ? 2.798 22.289 -38.882 1.00 41.53 87 LYS A C 1
ATOM 734 O O . LYS A 1 87 ? 3.973 21.920 -38.688 1.00 41.53 87 LYS A O 1
#

Radius of gyration: 16.91 Å; chains: 1; bounding box: 42×32×50 Å

pLDDT: mean 86.75, std 15.67, range [41.53, 98.25]

InterPro domains:
  IPR016979 Protein of unknown function DUF2129 [PF09902] (8-77)

Secondary structure (DSSP, 8-state):
-------EEEEEEEES-GGGGGGGGGGSEEEEEETTTTEEEEEEEGGGHHHHHHHHHT-TTEEEEEE-GGGG-----TTHHHHHT--

Organism: NCBI:txid1379